Protein AF-A0A926U2A0-F1 (afdb_monomer_lite)

Radius of gyration: 13.07 Å; chains: 1; bounding box: 23×24×42 Å

pLDDT: mean 84.79, std 11.37, range [46.38, 94.44]

Foldseek 3Di:
DVVDPDDLVRLCVQLVHDSVVSVCLVPPPDDPDDDPSSQVSCCVVVVHHVVVRDDDDDDPPDD

Sequence (63 aa):
MARQRMSNKRLAELVGVHPNAISRLKNQDTLPQIGGEMLDALCHHLDCTPNDLIEYTPEKGSD

Secondary structure (DSSP, 8-state):
--SS---HHHHHHHHTS-HHHHHHHHH-S--S---HHHHHHHHHHHT--GGGT----------

Structure (mmCIF, N/CA/C/O backbone):
data_AF-A0A926U2A0-F1
#
_entry.id   AF-A0A926U2A0-F1
#
loop_
_atom_site.group_PDB
_atom_site.id
_atom_site.type_symbol
_atom_site.label_atom_id
_atom_site.label_alt_id
_atom_site.label_comp_id
_atom_site.label_asym_id
_atom_site.label_entity_id
_atom_site.label_seq_id
_atom_site.pdbx_PDB_ins_code
_atom_site.Cartn_x
_atom_site.Cartn_y
_atom_site.Cartn_z
_atom_site.occupancy
_atom_site.B_iso_or_equiv
_atom_site.auth_seq_id
_atom_site.auth_comp_id
_atom_site.auth_asym_id
_atom_site.auth_atom_id
_atom_site.pdbx_PDB_model_num
ATOM 1 N N . MET A 1 1 ? -1.304 -9.431 2.738 1.00 54.62 1 MET A N 1
ATOM 2 C CA . MET A 1 1 ? -1.001 -9.762 1.319 1.00 54.62 1 MET A CA 1
ATOM 3 C C . MET A 1 1 ? -1.210 -11.251 0.993 1.00 54.62 1 MET A C 1
ATOM 5 O O . MET A 1 1 ? -0.391 -11.851 0.314 1.00 54.62 1 MET A O 1
ATOM 9 N N . ALA A 1 2 ? -2.300 -11.865 1.473 1.00 46.38 2 ALA A N 1
ATOM 10 C CA . ALA A 1 2 ? -2.600 -13.287 1.243 1.00 46.38 2 ALA A CA 1
ATOM 11 C C . ALA A 1 2 ? -3.623 -13.523 0.111 1.00 46.38 2 ALA A C 1
ATOM 13 O O . ALA A 1 2 ? -3.745 -14.647 -0.366 1.00 46.38 2 ALA A O 1
ATOM 14 N N . ARG A 1 3 ? -4.327 -12.472 -0.346 1.00 57.22 3 ARG A N 1
ATOM 15 C CA . ARG A 1 3 ? -5.275 -12.549 -1.476 1.00 57.22 3 ARG A CA 1
ATOM 16 C C . ARG A 1 3 ? -4.578 -12.662 -2.831 1.00 57.22 3 ARG A C 1
ATOM 18 O O . ARG A 1 3 ? -5.036 -13.405 -3.687 1.00 57.22 3 ARG A O 1
ATOM 25 N N . GLN A 1 4 ? -3.434 -12.005 -2.988 1.00 63.69 4 GLN A N 1
ATOM 26 C CA . GLN A 1 4 ? -2.593 -12.119 -4.170 1.00 63.69 4 GLN A CA 1
ATOM 27 C C . GLN A 1 4 ? -1.260 -12.756 -3.779 1.00 63.69 4 GLN A C 1
ATOM 29 O O . GLN A 1 4 ? -0.544 -12.226 -2.931 1.00 63.69 4 GLN A O 1
ATOM 34 N N . ARG A 1 5 ? -0.918 -13.912 -4.360 1.00 70.75 5 ARG A N 1
ATOM 35 C CA . ARG A 1 5 ? 0.353 -14.620 -4.117 1.00 70.75 5 ARG A CA 1
ATOM 36 C C . ARG A 1 5 ? 1.537 -13.884 -4.769 1.00 70.75 5 ARG A C 1
ATOM 38 O O . ARG A 1 5 ? 2.177 -14.412 -5.672 1.00 70.75 5 ARG A O 1
ATOM 45 N N . MET A 1 6 ? 1.819 -12.661 -4.328 1.00 85.81 6 MET A N 1
ATOM 46 C CA . MET A 1 6 ? 2.890 -11.812 -4.847 1.00 85.81 6 MET A CA 1
ATOM 47 C C . MET A 1 6 ? 4.003 -11.632 -3.812 1.00 85.81 6 MET A C 1
ATOM 49 O O . MET A 1 6 ? 3.753 -11.444 -2.622 1.00 85.81 6 MET A O 1
ATOM 53 N N . SER A 1 7 ? 5.257 -11.688 -4.266 1.00 89.69 7 SER A N 1
ATOM 54 C CA . SER A 1 7 ? 6.412 -11.420 -3.407 1.00 89.69 7 SER A CA 1
ATOM 55 C C . SER A 1 7 ? 6.605 -9.916 -3.193 1.00 89.69 7 SER A C 1
ATOM 57 O O . SER A 1 7 ? 6.342 -9.113 -4.088 1.00 89.69 7 SER A O 1
ATOM 59 N N . ASN A 1 8 ? 7.150 -9.525 -2.036 1.00 89.56 8 ASN A N 1
ATOM 60 C CA . ASN A 1 8 ? 7.474 -8.121 -1.750 1.00 89.56 8 ASN A CA 1
ATOM 61 C C . ASN A 1 8 ? 8.411 -7.512 -2.805 1.00 89.56 8 ASN A C 1
ATOM 63 O O . ASN A 1 8 ? 8.274 -6.343 -3.147 1.00 89.56 8 ASN A O 1
ATOM 67 N N . LYS A 1 9 ? 9.358 -8.309 -3.322 1.00 91.62 9 LYS A N 1
ATOM 68 C CA . LYS A 1 9 ? 10.278 -7.879 -4.381 1.00 91.62 9 LYS A CA 1
ATOM 69 C C . LYS A 1 9 ? 9.514 -7.538 -5.658 1.00 91.62 9 LYS A C 1
ATOM 71 O O . LYS A 1 9 ? 9.737 -6.478 -6.227 1.00 91.62 9 LYS A O 1
ATOM 76 N N . ARG A 1 10 ? 8.586 -8.408 -6.067 1.00 92.38 10 ARG A N 1
ATOM 77 C CA . ARG A 1 10 ? 7.785 -8.184 -7.270 1.00 92.38 10 ARG A CA 1
ATOM 78 C C . ARG A 1 10 ? 6.874 -6.968 -7.125 1.00 92.38 10 ARG A C 1
ATOM 80 O O . ARG A 1 10 ? 6.778 -6.179 -8.054 1.00 92.38 10 ARG A O 1
ATOM 87 N N . LEU A 1 11 ? 6.255 -6.792 -5.960 1.00 92.00 11 LEU A N 1
ATOM 88 C CA . LEU A 1 11 ? 5.437 -5.612 -5.690 1.00 92.00 11 LEU A CA 1
ATOM 89 C C . LEU A 1 11 ? 6.271 -4.324 -5.744 1.00 92.00 11 LEU A C 1
ATOM 91 O O . LEU A 1 11 ? 5.832 -3.341 -6.323 1.00 92.00 11 LEU A O 1
ATOM 95 N N . ALA A 1 12 ? 7.487 -4.337 -5.193 1.00 93.31 12 ALA A N 1
ATOM 96 C CA . ALA A 1 12 ? 8.382 -3.184 -5.234 1.00 93.31 12 ALA A CA 1
ATOM 97 C C . ALA A 1 12 ? 8.770 -2.794 -6.670 1.00 93.31 12 ALA A C 1
ATOM 99 O O . ALA A 1 12 ? 8.772 -1.612 -6.995 1.00 93.31 12 ALA A O 1
ATOM 100 N N . GLU A 1 13 ? 9.040 -3.782 -7.530 1.00 94.19 13 GLU A N 1
ATOM 101 C CA . GLU A 1 13 ? 9.303 -3.563 -8.959 1.00 94.19 13 GLU A CA 1
ATOM 102 C C . GLU A 1 13 ? 8.099 -2.946 -9.681 1.00 94.19 13 GLU A C 1
ATOM 104 O O . GLU A 1 13 ? 8.276 -2.014 -10.456 1.00 94.19 13 GLU A O 1
ATOM 109 N N . LEU A 1 14 ? 6.886 -3.448 -9.421 1.00 92.94 14 LEU A N 1
ATOM 110 C CA . LEU A 1 14 ? 5.657 -2.948 -10.048 1.00 92.94 14 LEU A CA 1
ATOM 111 C C . LEU A 1 14 ? 5.326 -1.516 -9.613 1.00 92.94 14 LEU A C 1
ATOM 113 O O . LEU A 1 14 ? 5.009 -0.678 -10.445 1.00 92.94 14 LEU A O 1
ATOM 117 N N . VAL A 1 15 ? 5.465 -1.233 -8.317 1.00 91.44 15 VAL A N 1
ATOM 118 C CA . VAL A 1 15 ? 5.220 0.094 -7.730 1.00 91.44 15 VAL A CA 1
ATOM 119 C C . VAL A 1 15 ? 6.366 1.076 -8.036 1.00 91.44 15 VAL A C 1
ATOM 121 O O . VAL A 1 15 ? 6.215 2.277 -7.845 1.00 91.44 15 VAL A O 1
ATOM 124 N N . GLY A 1 16 ? 7.522 0.598 -8.508 1.00 92.19 16 GLY A N 1
ATOM 125 C CA . GLY A 1 16 ? 8.676 1.446 -8.826 1.00 92.19 16 GLY A CA 1
ATOM 126 C C . GLY A 1 16 ? 9.424 1.973 -7.595 1.00 92.19 16 GLY A C 1
ATOM 127 O O . GLY A 1 16 ? 10.029 3.041 -7.643 1.00 92.19 16 GLY A O 1
ATOM 128 N N . VAL A 1 17 ? 9.399 1.236 -6.480 1.00 91.38 17 VAL A N 1
ATOM 129 C CA . VAL A 1 17 ? 10.035 1.633 -5.211 1.00 91.38 17 VAL A CA 1
ATOM 130 C C . VAL A 1 17 ? 11.134 0.664 -4.795 1.00 91.38 17 VAL A C 1
ATOM 132 O O . VAL A 1 17 ? 11.193 -0.491 -5.213 1.00 91.38 17 VAL A O 1
ATOM 135 N N . HIS A 1 18 ? 12.010 1.110 -3.896 1.00 92.00 18 HIS A N 1
ATOM 136 C CA . HIS A 1 18 ? 13.016 0.228 -3.314 1.00 92.00 18 HIS A CA 1
ATOM 137 C C . HIS A 1 18 ? 12.343 -0.909 -2.507 1.00 92.00 18 HIS A C 1
ATOM 139 O O . HIS A 1 18 ? 11.443 -0.621 -1.712 1.00 92.00 18 HIS A O 1
ATOM 145 N N . PRO A 1 19 ? 12.797 -2.179 -2.588 1.00 89.94 19 PRO A N 1
ATOM 146 C CA . PRO A 1 19 ? 12.202 -3.302 -1.844 1.00 89.94 19 PRO A CA 1
ATOM 147 C C . PRO A 1 19 ? 12.076 -3.070 -0.332 1.00 89.94 19 PRO A C 1
ATOM 149 O O . PRO A 1 19 ? 11.116 -3.514 0.300 1.00 89.94 19 PRO A O 1
ATOM 152 N N . ASN A 1 20 ? 13.012 -2.314 0.250 1.00 90.00 20 ASN A N 1
ATOM 153 C CA . ASN A 1 20 ? 12.950 -1.904 1.657 1.00 90.00 20 ASN A CA 1
ATOM 154 C C . ASN A 1 20 ? 11.709 -1.060 1.993 1.00 90.00 20 ASN A C 1
ATOM 156 O O . ASN A 1 20 ? 11.240 -1.144 3.120 1.00 90.00 20 ASN A O 1
ATOM 160 N N . ALA A 1 21 ? 11.165 -0.270 1.061 1.00 88.75 21 ALA A N 1
ATOM 16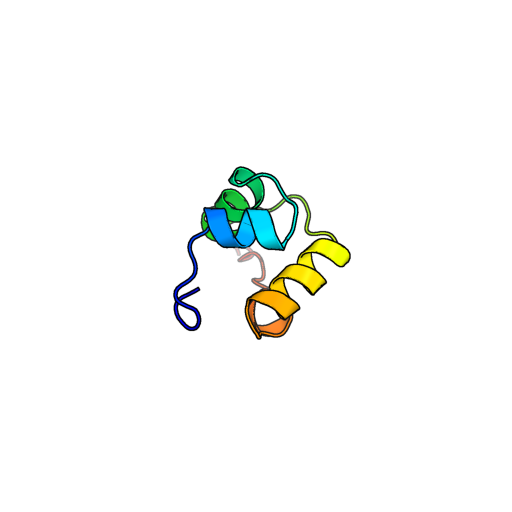1 C CA . ALA A 1 21 ? 9.943 0.503 1.293 1.00 88.75 21 ALA A CA 1
ATOM 162 C C . ALA A 1 21 ? 8.734 -0.421 1.503 1.00 88.75 21 ALA A C 1
ATOM 164 O O . ALA A 1 21 ? 8.029 -0.287 2.498 1.00 88.75 21 ALA A O 1
ATOM 165 N N . ILE A 1 22 ? 8.568 -1.428 0.638 1.00 90.69 22 ILE A N 1
ATOM 166 C CA . ILE A 1 22 ? 7.526 -2.457 0.787 1.00 90.69 22 ILE A CA 1
ATOM 167 C C . ILE A 1 22 ? 7.754 -3.304 2.046 1.00 90.69 22 ILE A C 1
ATOM 169 O O . ILE A 1 22 ? 6.807 -3.660 2.741 1.00 90.69 22 ILE A O 1
ATOM 173 N N . SER A 1 23 ? 9.012 -3.619 2.373 1.00 88.88 23 SER A N 1
ATOM 174 C CA . SER A 1 23 ? 9.341 -4.338 3.610 1.00 88.88 23 SER A CA 1
ATOM 175 C C . SER A 1 23 ? 8.947 -3.548 4.862 1.00 88.88 23 SER A C 1
ATOM 177 O O . SER A 1 23 ? 8.365 -4.124 5.777 1.00 88.88 23 SER A O 1
ATOM 179 N N . ARG A 1 24 ? 9.219 -2.236 4.890 1.00 89.00 24 ARG A N 1
ATOM 180 C CA . ARG A 1 24 ? 8.814 -1.352 5.992 1.00 89.00 24 ARG A CA 1
ATOM 181 C C . ARG A 1 24 ? 7.298 -1.272 6.118 1.00 89.00 24 ARG A C 1
ATOM 183 O O . ARG A 1 24 ? 6.796 -1.523 7.201 1.00 89.00 24 ARG A O 1
ATOM 190 N N . LEU A 1 25 ? 6.588 -1.058 5.006 1.00 87.81 25 LEU A N 1
ATOM 191 C CA . LEU A 1 25 ? 5.119 -1.052 4.982 1.00 87.81 25 LEU A CA 1
ATOM 192 C C . LEU A 1 25 ? 4.495 -2.322 5.567 1.00 87.81 25 LEU A C 1
ATOM 194 O O . LEU A 1 25 ? 3.440 -2.268 6.182 1.00 87.81 25 LEU A O 1
ATOM 198 N N . LYS A 1 26 ? 5.131 -3.474 5.347 1.00 85.00 26 LYS A N 1
ATOM 199 C CA . LYS A 1 26 ? 4.613 -4.766 5.801 1.00 85.00 26 LYS A CA 1
ATOM 200 C C . LYS A 1 26 ? 4.938 -5.073 7.264 1.00 85.00 26 LYS A C 1
ATOM 202 O O . LYS A 1 26 ? 4.160 -5.767 7.908 1.00 85.00 26 LYS A O 1
ATOM 207 N N . ASN A 1 27 ? 6.125 -4.687 7.729 1.00 86.44 27 ASN A N 1
ATOM 208 C CA . ASN A 1 27 ? 6.711 -5.229 8.959 1.00 86.44 27 ASN A CA 1
ATOM 209 C C . ASN A 1 27 ? 6.901 -4.191 10.073 1.00 86.44 27 ASN A C 1
ATOM 211 O O . ASN A 1 27 ? 7.337 -4.572 11.155 1.00 86.44 27 ASN A O 1
ATOM 215 N N . GLN A 1 28 ? 6.684 -2.901 9.807 1.00 83.44 28 GLN A N 1
ATOM 216 C CA . GLN A 1 28 ? 6.847 -1.846 10.805 1.00 83.44 28 GLN A CA 1
ATOM 217 C C . GLN A 1 28 ? 5.496 -1.233 11.153 1.00 83.44 28 GLN A C 1
ATOM 219 O O . GLN A 1 28 ? 4.744 -0.857 10.259 1.00 83.44 28 GLN A O 1
ATOM 224 N N . ASP A 1 29 ? 5.240 -1.088 12.453 1.00 75.94 29 ASP A N 1
ATOM 225 C CA . ASP A 1 29 ? 4.030 -0.442 12.974 1.00 75.94 29 ASP A CA 1
ATOM 226 C C . ASP A 1 29 ? 4.048 1.074 12.743 1.00 75.94 29 ASP A C 1
ATOM 228 O O . ASP A 1 29 ? 3.009 1.723 12.664 1.00 75.94 29 ASP A O 1
ATOM 232 N N . THR A 1 30 ? 5.246 1.650 12.620 1.00 77.50 30 THR A N 1
ATOM 233 C CA . THR A 1 30 ? 5.447 3.077 12.392 1.00 77.50 30 THR A CA 1
ATOM 234 C C . THR A 1 30 ? 5.942 3.330 10.976 1.00 77.50 30 THR A C 1
ATOM 236 O O . THR A 1 30 ? 7.033 2.923 10.574 1.00 77.50 30 THR A O 1
ATOM 239 N N . LEU A 1 31 ? 5.128 4.055 10.213 1.00 76.06 31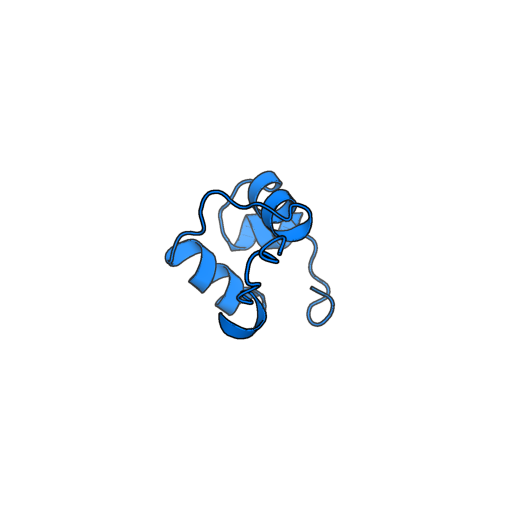 LEU A N 1
ATOM 240 C CA . LEU A 1 31 ? 5.494 4.584 8.908 1.00 76.06 31 LEU A CA 1
ATOM 241 C C . LEU A 1 31 ? 5.554 6.106 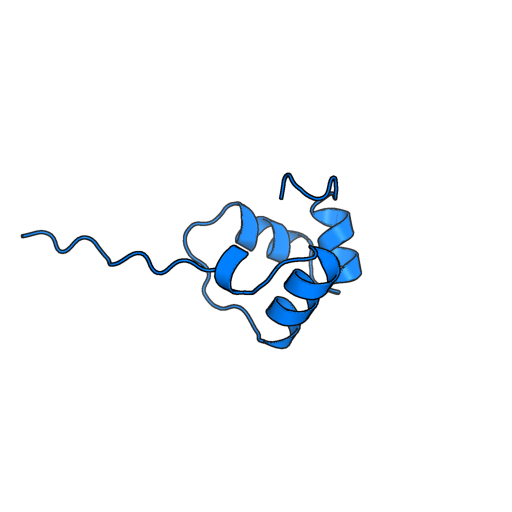8.979 1.00 76.06 31 LEU A C 1
ATOM 243 O O . LEU A 1 31 ? 4.568 6.727 9.365 1.00 76.06 31 LEU A O 1
ATOM 247 N N . PRO A 1 32 ? 6.679 6.726 8.583 1.00 73.19 32 PRO A N 1
ATOM 248 C CA . PRO A 1 32 ? 6.792 8.178 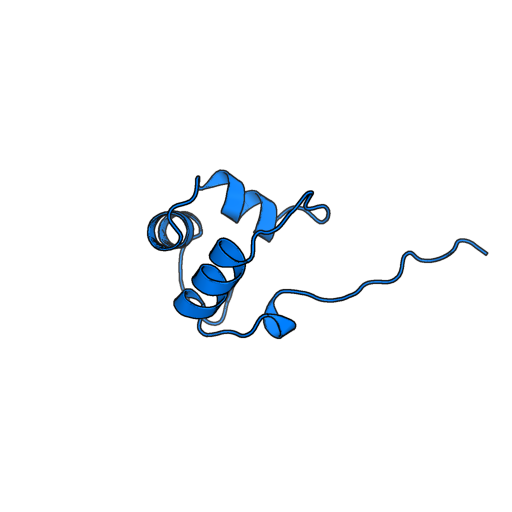8.619 1.00 73.19 32 PRO A CA 1
ATOM 249 C C . PRO A 1 32 ? 5.873 8.850 7.590 1.00 73.19 32 PRO A C 1
ATOM 251 O O . PRO A 1 32 ? 5.386 9.948 7.836 1.00 73.19 32 PRO A O 1
ATOM 254 N N . GLN A 1 33 ? 5.647 8.212 6.435 1.00 85.81 33 GLN A N 1
ATOM 255 C CA . GLN A 1 33 ? 4.816 8.743 5.355 1.00 85.81 33 GLN A CA 1
ATOM 256 C C . GLN A 1 33 ? 4.454 7.646 4.341 1.00 85.81 33 GLN A C 1
ATOM 258 O O . GLN A 1 33 ? 5.273 6.772 4.048 1.00 85.81 33 GLN A O 1
ATOM 263 N N . ILE A 1 34 ? 3.265 7.753 3.741 1.00 86.88 34 ILE A N 1
ATOM 264 C CA . ILE A 1 34 ? 2.899 7.097 2.479 1.00 86.88 34 ILE A CA 1
ATOM 265 C C . ILE A 1 34 ? 2.390 8.162 1.498 1.00 86.88 34 ILE A C 1
ATOM 267 O O . ILE A 1 34 ? 1.562 8.998 1.854 1.00 86.88 34 ILE A O 1
ATOM 271 N N . GLY A 1 35 ? 2.941 8.190 0.283 1.00 89.38 35 GLY A N 1
ATOM 272 C CA . GLY A 1 35 ? 2.527 9.136 -0.760 1.00 89.38 35 GLY A CA 1
ATOM 273 C C . GLY A 1 35 ? 1.284 8.658 -1.515 1.00 89.38 35 GLY A C 1
ATOM 274 O O . GLY A 1 35 ? 1.044 7.456 -1.600 1.00 89.38 35 GLY A O 1
ATOM 275 N N . GLY A 1 36 ? 0.528 9.588 -2.109 1.00 92.12 36 GLY A N 1
ATOM 276 C CA . GLY A 1 36 ? -0.681 9.268 -2.883 1.00 92.12 36 GLY A CA 1
ATOM 277 C C . GLY A 1 36 ? -0.411 8.360 -4.086 1.00 92.12 36 GLY A C 1
ATOM 278 O O . GLY A 1 36 ? -1.103 7.366 -4.257 1.00 92.12 36 GLY A O 1
ATOM 279 N N . GLU A 1 37 ? 0.646 8.632 -4.857 1.00 92.50 37 GLU A N 1
ATOM 280 C CA . GLU A 1 37 ? 1.058 7.789 -5.994 1.00 92.50 37 GLU A CA 1
ATOM 281 C C . GLU A 1 37 ? 1.425 6.365 -5.555 1.00 92.50 37 GLU A C 1
ATOM 283 O O . GLU A 1 37 ? 1.074 5.386 -6.208 1.00 92.50 37 GLU A O 1
ATOM 288 N N . MET A 1 38 ? 2.096 6.236 -4.406 1.00 91.12 38 MET A N 1
ATOM 289 C CA . MET A 1 38 ? 2.446 4.934 -3.845 1.00 91.12 38 MET A CA 1
ATOM 290 C C . MET A 1 38 ? 1.196 4.175 -3.394 1.00 91.12 38 MET A C 1
ATOM 292 O O . MET A 1 38 ? 1.092 2.974 -3.630 1.00 91.12 38 MET A O 1
ATOM 296 N N . LEU A 1 39 ? 0.254 4.867 -2.748 1.00 92.38 39 LEU A N 1
ATOM 297 C CA . LEU A 1 39 ? -1.012 4.287 -2.310 1.00 92.38 39 LEU A CA 1
ATOM 298 C C . LEU A 1 39 ? -1.861 3.826 -3.503 1.00 92.38 39 LEU A C 1
ATOM 300 O O . LEU A 1 39 ? -2.390 2.717 -3.463 1.00 92.38 39 LEU A O 1
ATOM 304 N N . ASP A 1 40 ? -1.941 4.631 -4.563 1.00 94.44 40 ASP A N 1
ATOM 305 C CA . ASP A 1 40 ? -2.639 4.294 -5.809 1.00 94.44 40 ASP A CA 1
ATOM 306 C C . ASP A 1 40 ? -2.034 3.050 -6.475 1.00 94.44 40 ASP A C 1
ATOM 308 O O . ASP A 1 40 ? -2.735 2.067 -6.716 1.00 94.44 40 ASP A O 1
ATOM 312 N N . ALA A 1 41 ? -0.710 3.022 -6.653 1.00 93.81 41 ALA A N 1
ATOM 313 C CA . ALA A 1 41 ? -0.011 1.878 -7.233 1.00 93.81 41 ALA A CA 1
ATOM 314 C C . ALA A 1 41 ? -0.186 0.594 -6.402 1.00 93.81 41 ALA A C 1
ATOM 316 O O . ALA A 1 41 ? -0.349 -0.496 -6.955 1.00 93.81 41 ALA A O 1
ATOM 317 N N . LEU A 1 42 ? -0.179 0.704 -5.069 1.00 91.56 42 LEU A N 1
ATOM 318 C CA . LEU A 1 42 ? -0.461 -0.423 -4.180 1.00 91.56 42 LEU A CA 1
ATOM 319 C C . LEU A 1 42 ? -1.887 -0.937 -4.372 1.00 91.56 42 LEU A C 1
ATOM 321 O O . LEU A 1 42 ? -2.056 -2.139 -4.551 1.00 91.56 42 LEU A O 1
ATOM 325 N N . CYS A 1 43 ? -2.886 -0.052 -4.374 1.00 92.75 43 CYS A N 1
ATOM 326 C CA . CYS A 1 43 ? -4.288 -0.413 -4.587 1.00 92.75 43 CYS A CA 1
ATOM 327 C C . CYS A 1 43 ? -4.496 -1.082 -5.952 1.00 92.75 43 CYS A C 1
ATOM 329 O O . CYS A 1 43 ? -5.106 -2.147 -6.036 1.00 92.75 43 CYS A O 1
ATOM 331 N N . HIS A 1 44 ? -3.914 -0.505 -7.006 1.00 93.38 44 HIS A N 1
ATOM 332 C CA . HIS A 1 44 ? -3.988 -1.023 -8.367 1.00 93.38 44 HIS A CA 1
ATOM 333 C C . HIS A 1 44 ? -3.379 -2.424 -8.487 1.00 93.38 44 HIS A C 1
ATOM 335 O O . HIS A 1 44 ? -3.997 -3.334 -9.036 1.00 93.38 44 HIS A O 1
ATOM 341 N N . HIS A 1 45 ? -2.169 -2.624 -7.958 1.00 92.56 45 HIS A N 1
ATOM 342 C CA . HIS A 1 45 ? -1.488 -3.909 -8.085 1.00 92.56 45 HIS A CA 1
ATOM 343 C C . HIS A 1 45 ? -2.015 -4.969 -7.127 1.00 92.56 45 HIS A C 1
ATOM 345 O O . HIS A 1 45 ? -2.000 -6.136 -7.499 1.00 92.56 45 HIS A O 1
ATOM 351 N N . LEU A 1 46 ? -2.478 -4.593 -5.931 1.00 90.44 46 LEU A N 1
ATOM 352 C CA . LEU A 1 46 ? -3.016 -5.518 -4.928 1.00 90.44 46 LEU A CA 1
ATOM 353 C C . LEU A 1 46 ? -4.517 -5.787 -5.072 1.00 90.44 46 LEU A C 1
ATOM 355 O O . LEU A 1 46 ? -5.027 -6.639 -4.338 1.00 90.44 46 LEU A O 1
ATOM 359 N N . ASP A 1 47 ? -5.181 -5.136 -6.034 1.00 90.69 47 ASP A N 1
ATOM 360 C CA . ASP A 1 47 ? -6.629 -5.217 -6.260 1.00 90.69 47 ASP A CA 1
ATOM 361 C C . ASP A 1 47 ? -7.397 -4.975 -4.952 1.00 90.69 47 ASP A C 1
ATOM 363 O O . ASP A 1 47 ? -8.151 -5.815 -4.453 1.00 90.69 47 ASP A O 1
ATOM 367 N N . CYS A 1 48 ? -7.086 -3.845 -4.317 1.00 90.12 48 CYS A N 1
ATOM 368 C CA . CYS A 1 48 ? -7.649 -3.445 -3.035 1.00 90.12 48 CYS A CA 1
ATOM 369 C C . CYS A 1 48 ? -7.925 -1.943 -2.993 1.00 90.12 48 CYS A C 1
ATOM 371 O O . CYS A 1 48 ? -7.532 -1.188 -3.880 1.00 90.12 48 CYS A O 1
ATOM 373 N N . THR A 1 49 ? -8.602 -1.506 -1.939 1.00 92.25 49 THR A N 1
ATOM 374 C CA . THR A 1 49 ? -8.898 -0.097 -1.682 1.00 92.25 49 THR A CA 1
ATOM 375 C C . THR A 1 49 ? -8.015 0.453 -0.557 1.00 92.25 49 THR A C 1
ATOM 377 O O . THR A 1 49 ? -7.465 -0.325 0.226 1.00 92.25 49 THR A O 1
ATOM 380 N N . PRO A 1 50 ? -7.899 1.785 -0.405 1.00 91.69 50 PRO A N 1
ATOM 381 C CA . PRO A 1 50 ? -7.179 2.381 0.722 1.00 91.69 50 PRO A CA 1
ATOM 382 C C . PRO A 1 50 ? -7.680 1.914 2.095 1.00 91.69 50 PRO A C 1
ATOM 384 O O . PRO A 1 50 ? -6.876 1.727 3.004 1.00 91.69 50 PRO A O 1
ATOM 387 N N . ASN A 1 51 ? -8.984 1.656 2.228 1.00 91.38 51 ASN A N 1
ATOM 388 C CA . ASN A 1 51 ? -9.584 1.150 3.467 1.00 91.38 51 ASN A CA 1
ATOM 389 C C . ASN A 1 51 ? -9.138 -0.282 3.805 1.00 91.38 51 ASN A C 1
ATOM 391 O O . ASN A 1 51 ? -9.202 -0.675 4.963 1.00 91.38 51 ASN A O 1
ATOM 395 N N . ASP A 1 52 ? -8.676 -1.061 2.820 1.00 90.19 52 ASP A N 1
ATOM 396 C CA . ASP A 1 52 ? -8.096 -2.388 3.061 1.00 90.19 52 ASP A CA 1
ATOM 397 C C . ASP A 1 52 ? -6.639 -2.311 3.562 1.00 90.19 52 ASP A C 1
ATOM 399 O O . ASP A 1 52 ? -6.090 -3.317 4.017 1.00 90.19 52 ASP A O 1
ATOM 403 N N . LEU A 1 53 ? -5.989 -1.147 3.429 1.00 87.38 53 LEU A N 1
ATOM 404 C CA . LEU A 1 53 ? -4.573 -0.932 3.753 1.00 87.38 53 LEU A CA 1
ATOM 405 C C . LEU A 1 53 ? -4.359 -0.085 5.011 1.00 87.38 53 LEU A C 1
ATOM 407 O O . LEU A 1 53 ? -3.322 -0.223 5.657 1.00 87.38 53 LEU A O 1
ATOM 411 N N . ILE A 1 54 ? -5.291 0.816 5.321 1.00 87.19 54 ILE A N 1
ATOM 412 C CA . ILE A 1 54 ? -5.149 1.822 6.374 1.00 87.19 54 ILE A CA 1
ATOM 413 C C . ILE A 1 54 ? -6.270 1.638 7.393 1.00 87.19 54 ILE A C 1
ATOM 415 O O . ILE A 1 54 ? -7.448 1.683 7.051 1.00 87.19 54 ILE A O 1
ATOM 419 N N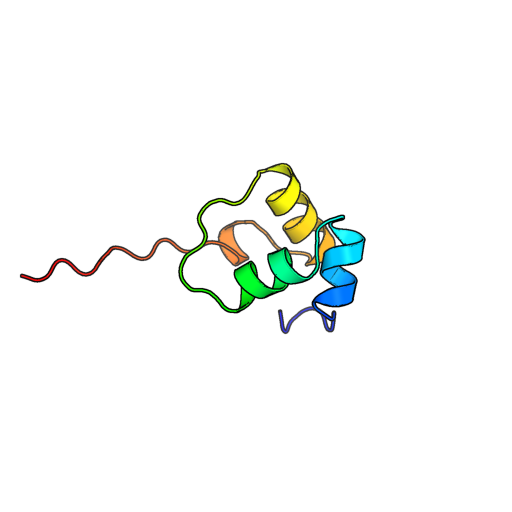 . GLU A 1 55 ? -5.887 1.506 8.659 1.00 86.31 55 GLU A N 1
ATOM 420 C CA . GLU A 1 55 ? -6.794 1.481 9.803 1.00 86.31 55 GLU A CA 1
ATOM 421 C C . GLU A 1 55 ? -6.373 2.567 10.799 1.00 86.31 55 GLU A C 1
ATOM 423 O O . GLU A 1 55 ? -5.185 2.761 11.065 1.00 86.31 55 GLU A O 1
ATOM 428 N N . TYR A 1 56 ? -7.348 3.298 11.341 1.00 87.50 56 TYR A N 1
ATOM 429 C CA . TYR A 1 56 ? -7.093 4.245 12.419 1.00 87.50 56 TYR A CA 1
ATOM 430 C C . TYR A 1 56 ? -7.104 3.514 13.762 1.00 87.50 56 TYR A C 1
ATOM 432 O O . TYR A 1 56 ? -8.158 3.080 14.227 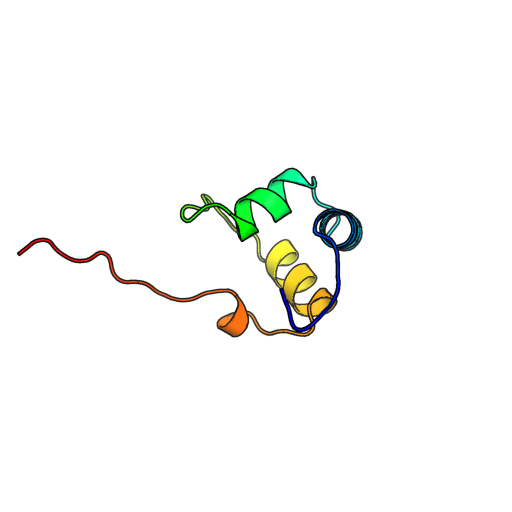1.00 87.50 56 TYR A O 1
ATOM 440 N N . THR A 1 57 ? -5.939 3.442 14.404 1.00 85.25 57 THR A N 1
ATOM 441 C CA . THR A 1 57 ? -5.808 2.946 15.777 1.00 85.25 57 THR A CA 1
ATOM 442 C C . THR A 1 57 ? -5.602 4.138 16.708 1.00 85.25 57 THR A C 1
ATOM 444 O O . THR A 1 57 ? -4.547 4.774 16.635 1.00 85.25 57 THR A O 1
ATOM 447 N N . PRO A 1 58 ? -6.572 4.479 17.576 1.00 86.31 58 PRO A N 1
ATOM 448 C CA . PRO A 1 58 ? -6.362 5.522 18.568 1.00 86.31 58 PRO A CA 1
ATOM 449 C C . PRO A 1 58 ? -5.240 5.100 19.523 1.00 86.31 58 PRO A C 1
ATOM 451 O O . PRO A 1 58 ? -5.179 3.943 19.950 1.00 86.31 58 PRO A O 1
ATOM 454 N N . GLU A 1 59 ? -4.357 6.035 19.877 1.00 82.75 59 GLU A N 1
ATOM 455 C CA . GLU A 1 59 ? -3.398 5.800 20.953 1.00 82.75 59 GLU A CA 1
ATOM 456 C C . GLU A 1 59 ? -4.199 5.518 22.228 1.00 82.75 59 GLU A C 1
ATOM 458 O O . GLU A 1 59 ? -5.111 6.274 22.577 1.00 82.75 59 GLU A O 1
ATOM 463 N N . LYS A 1 60 ? -3.926 4.389 22.893 1.00 75.44 60 LYS A N 1
ATOM 464 C CA . LYS A 1 60 ? -4.563 4.096 24.177 1.00 75.44 60 LYS A CA 1
ATOM 465 C C . LYS A 1 60 ? -4.077 5.151 25.159 1.00 75.44 60 LYS A C 1
ATOM 467 O O . LYS A 1 60 ? -2.966 5.036 25.666 1.00 75.44 60 LYS A O 1
ATOM 472 N N . GLY A 1 61 ? -4.906 6.165 25.397 1.00 63.62 61 GLY A N 1
ATOM 473 C CA . GLY A 1 61 ? -4.715 7.093 26.497 1.00 63.62 61 GLY A CA 1
ATOM 474 C C . GLY A 1 61 ? -4.540 6.271 27.765 1.00 63.62 61 GLY A C 1
ATOM 475 O O . GLY A 1 61 ? -5.430 5.514 28.147 1.00 63.62 61 GLY A O 1
ATOM 476 N N . SER A 1 62 ? -3.349 6.337 28.345 1.00 56.44 62 SER A N 1
ATOM 477 C CA . SER A 1 62 ? -3.115 5.909 29.712 1.00 56.44 62 SER A CA 1
ATOM 478 C C . SER A 1 62 ? -3.911 6.850 30.616 1.00 56.44 62 SER A C 1
ATOM 480 O O . SER A 1 62 ? -3.448 7.960 30.878 1.00 56.44 62 SER A O 1
ATOM 482 N N . ASP A 1 63 ? -5.121 6.433 30.987 1.00 54.12 63 ASP A N 1
ATOM 483 C CA . ASP A 1 63 ? -5.783 6.881 32.219 1.00 54.12 63 ASP A CA 1
ATOM 484 C C . ASP A 1 63 ? -5.047 6.284 33.431 1.00 54.12 63 ASP A C 1
ATOM 486 O O . ASP A 1 63 ? -4.715 5.071 33.378 1.00 54.12 63 ASP A O 1
#